Protein AF-A0A348VDE2-F1 (afdb_monomer)

pLDDT: mean 93.68, std 4.44, range [65.94, 97.88]

Sequence (96 aa):
MDFRWDLLVTIFPILWSGFLTTLGLTLSSLLVGLVLGLILALMKISTNWILKGISIAYIELIRGTPALMQIMLVYFGLPALGLNIDRLTAAVVALG

Structure (mmCIF, N/CA/C/O backbone):
data_AF-A0A348VDE2-F1
#
_entry.id   AF-A0A348VDE2-F1
#
loop_
_atom_site.group_PDB
_atom_site.id
_atom_site.type_symbol
_atom_site.label_atom_id
_atom_site.label_alt_id
_atom_site.label_comp_id
_atom_site.label_asym_id
_atom_site.label_entity_id
_atom_site.label_seq_id
_atom_site.pdbx_PDB_ins_code
_atom_site.Cartn_x
_atom_site.Cartn_y
_atom_site.Cartn_z
_atom_site.occupancy
_atom_site.B_iso_or_equiv
_atom_site.auth_seq_id
_atom_site.auth_comp_id
_atom_site.auth_asym_id
_atom_site.auth_atom_id
_atom_site.pdbx_PDB_model_num
ATOM 1 N N . MET A 1 1 ? 29.743 -16.149 -22.262 1.00 65.94 1 MET A N 1
ATOM 2 C CA . MET A 1 1 ? 28.613 -15.201 -22.201 1.00 65.94 1 MET A CA 1
ATOM 3 C C . MET A 1 1 ? 29.181 -13.932 -21.621 1.00 65.94 1 MET A C 1
ATOM 5 O O . MET A 1 1 ? 29.385 -13.875 -20.416 1.00 65.94 1 MET A O 1
ATOM 9 N N . ASP A 1 2 ? 29.543 -12.989 -22.483 1.00 84.38 2 ASP A N 1
ATOM 10 C CA . ASP A 1 2 ? 30.232 -11.772 -22.058 1.00 84.38 2 ASP A CA 1
ATOM 11 C C . ASP A 1 2 ? 29.208 -10.711 -21.657 1.00 84.38 2 ASP A C 1
ATOM 13 O O . ASP A 1 2 ? 28.129 -10.608 -22.248 1.00 84.38 2 ASP A O 1
ATOM 17 N N . PHE A 1 3 ? 29.523 -9.947 -20.615 1.00 85.94 3 PHE A N 1
ATOM 18 C CA . PHE A 1 3 ? 28.631 -8.920 -20.092 1.00 85.94 3 PHE A CA 1
ATOM 19 C C . PHE A 1 3 ? 28.541 -7.733 -21.063 1.00 85.94 3 PHE A C 1
ATOM 21 O O . PHE A 1 3 ? 29.554 -7.155 -21.458 1.00 85.94 3 PHE A O 1
ATOM 28 N N . ARG A 1 4 ? 27.316 -7.362 -21.448 1.00 88.50 4 ARG A N 1
ATOM 29 C CA . ARG A 1 4 ? 27.021 -6.354 -22.477 1.00 88.50 4 ARG A CA 1
ATOM 30 C C . ARG A 1 4 ? 26.738 -4.983 -21.856 1.00 88.50 4 ARG A C 1
ATOM 32 O O . ARG A 1 4 ? 25.592 -4.649 -21.562 1.00 88.50 4 ARG A O 1
ATOM 39 N N . TRP A 1 5 ? 27.784 -4.184 -21.653 1.00 87.44 5 TRP A N 1
ATOM 40 C CA . TRP A 1 5 ? 27.690 -2.837 -21.061 1.00 87.44 5 TRP A CA 1
ATOM 41 C C . TRP A 1 5 ? 26.847 -1.851 -21.884 1.00 87.44 5 TRP A C 1
ATOM 43 O O . TRP A 1 5 ? 26.193 -0.971 -21.330 1.00 87.44 5 TRP A O 1
ATOM 53 N N . ASP A 1 6 ? 26.811 -2.027 -23.200 1.00 89.44 6 ASP A N 1
ATOM 54 C CA . ASP A 1 6 ? 26.003 -1.253 -24.145 1.00 89.44 6 ASP A CA 1
ATOM 55 C C . ASP A 1 6 ? 24.488 -1.397 -23.900 1.00 89.44 6 ASP A C 1
ATOM 57 O O . ASP A 1 6 ? 23.724 -0.435 -24.050 1.00 89.44 6 ASP A O 1
ATOM 61 N N . LEU A 1 7 ? 24.048 -2.573 -23.437 1.00 89.75 7 LEU A N 1
ATOM 62 C CA . LEU A 1 7 ? 22.649 -2.803 -23.083 1.00 89.75 7 LEU A CA 1
ATOM 63 C C . LEU A 1 7 ? 22.237 -1.996 -21.855 1.00 89.75 7 LEU A C 1
ATOM 65 O O . LEU A 1 7 ? 21.123 -1.484 -21.838 1.00 89.75 7 LEU A O 1
ATOM 69 N N . LEU A 1 8 ? 23.120 -1.829 -20.864 1.00 88.69 8 LEU A N 1
ATOM 70 C CA . LEU A 1 8 ? 22.802 -1.080 -19.644 1.00 88.69 8 LEU A CA 1
ATOM 71 C C . LEU A 1 8 ? 22.441 0.373 -19.943 1.00 88.69 8 LEU A C 1
ATOM 73 O O . LEU A 1 8 ? 21.436 0.862 -19.439 1.00 88.69 8 LEU A O 1
ATOM 77 N N . VAL A 1 9 ? 23.226 1.045 -20.788 1.00 91.38 9 VAL A N 1
ATOM 78 C CA . VAL A 1 9 ? 22.957 2.438 -21.180 1.00 91.38 9 VAL A CA 1
ATOM 79 C C . VAL A 1 9 ? 21.631 2.536 -21.934 1.00 91.38 9 VAL A C 1
ATOM 81 O O . VAL A 1 9 ? 20.853 3.460 -21.708 1.00 91.38 9 VAL A O 1
ATOM 84 N N . THR A 1 10 ? 21.339 1.543 -22.775 1.00 93.69 10 THR A N 1
ATOM 85 C CA . THR A 1 10 ? 20.111 1.495 -23.577 1.00 93.69 10 THR A CA 1
ATOM 86 C C . THR A 1 10 ? 18.863 1.261 -22.718 1.00 93.69 10 THR A C 1
ATOM 88 O O . THR A 1 10 ? 17.830 1.885 -22.957 1.00 93.69 10 THR A O 1
ATOM 91 N N . ILE A 1 11 ? 18.938 0.395 -21.700 1.00 95.25 11 ILE A N 1
ATOM 92 C CA . ILE A 1 11 ? 17.802 0.093 -20.809 1.00 95.25 11 ILE A CA 1
ATOM 93 C C . ILE A 1 11 ? 17.708 1.034 -19.602 1.00 95.25 11 ILE A C 1
ATOM 95 O O . ILE A 1 11 ? 16.702 1.030 -18.896 1.00 95.25 11 ILE A O 1
ATOM 99 N N . PHE A 1 12 ? 18.726 1.850 -19.332 1.00 94.44 12 PHE A N 1
ATOM 100 C CA . PHE A 1 12 ? 18.719 2.743 -18.176 1.00 94.44 12 PHE A CA 1
ATOM 101 C C . PHE A 1 12 ? 17.465 3.639 -18.105 1.00 94.44 12 PHE A C 1
ATOM 103 O O . PHE A 1 12 ? 16.865 3.700 -17.032 1.00 94.44 12 PHE A O 1
ATOM 110 N N . PRO A 1 13 ? 16.975 4.255 -19.203 1.00 94.88 13 PRO A N 1
ATOM 111 C CA . PRO A 1 13 ? 15.746 5.048 -19.160 1.00 94.88 13 PRO A CA 1
ATOM 112 C C . PRO A 1 13 ? 14.506 4.244 -18.745 1.00 94.88 13 PRO A C 1
ATOM 114 O O . PRO A 1 13 ? 13.674 4.751 -17.993 1.00 94.88 13 PRO A O 1
ATOM 117 N N . ILE A 1 14 ? 14.381 2.983 -19.185 1.00 95.88 14 ILE A N 1
ATOM 118 C CA . ILE A 1 14 ? 13.237 2.139 -18.806 1.00 95.88 14 ILE A CA 1
ATOM 119 C C . ILE A 1 14 ? 13.332 1.695 -17.342 1.00 95.88 14 ILE A C 1
ATOM 121 O O . ILE A 1 14 ? 12.322 1.692 -16.639 1.00 95.88 14 ILE A O 1
ATOM 125 N N . LEU A 1 15 ? 14.545 1.412 -16.851 1.00 95.62 15 LEU A N 1
ATOM 126 C CA . LEU A 1 15 ? 14.788 1.120 -15.437 1.00 95.62 15 LEU A CA 1
ATOM 127 C C . LEU A 1 15 ? 14.479 2.335 -14.560 1.00 95.62 15 LEU A C 1
ATOM 129 O O . LEU A 1 15 ? 13.834 2.194 -13.525 1.00 95.62 15 LEU A O 1
ATOM 133 N N . TRP A 1 16 ? 14.885 3.529 -14.995 1.00 97.00 16 TRP A N 1
ATOM 134 C CA . TRP A 1 16 ? 14.601 4.776 -14.293 1.00 97.00 16 TRP A CA 1
ATOM 135 C C . TRP A 1 16 ? 13.099 5.065 -14.227 1.00 97.00 16 TRP A C 1
ATOM 137 O O . TRP A 1 16 ? 12.571 5.382 -13.161 1.00 97.00 16 TRP A O 1
ATOM 147 N N . SER A 1 17 ? 12.382 4.881 -15.338 1.00 96.38 17 SER A N 1
ATOM 148 C CA . SER A 1 17 ? 10.922 4.996 -15.348 1.00 96.38 17 SER A CA 1
ATOM 149 C C . SER A 1 17 ? 10.273 3.984 -14.401 1.00 96.38 17 SER A C 1
ATOM 151 O O . SER A 1 17 ? 9.414 4.360 -13.608 1.00 96.38 17 SER A O 1
ATOM 153 N N . GLY A 1 18 ? 10.694 2.715 -14.440 1.00 95.44 18 GLY A N 1
ATOM 154 C CA . GLY A 1 18 ? 10.161 1.673 -13.557 1.00 95.44 18 GLY A CA 1
ATOM 155 C C . GLY A 1 18 ? 10.450 1.939 -12.077 1.00 95.44 18 GLY A C 1
ATOM 156 O O . GLY A 1 18 ? 9.592 1.702 -11.222 1.00 95.44 18 GLY A O 1
ATOM 157 N N . PHE A 1 19 ? 11.623 2.499 -11.774 1.00 96.81 19 PHE A N 1
ATOM 158 C CA . PHE A 1 19 ? 11.981 2.969 -10.439 1.00 96.81 19 PHE A CA 1
ATOM 159 C C . PHE A 1 19 ? 11.014 4.054 -9.954 1.00 96.81 19 PHE A C 1
ATOM 161 O O . PHE A 1 19 ? 10.440 3.913 -8.874 1.00 96.81 19 PHE A O 1
ATOM 168 N N . LEU A 1 20 ? 10.764 5.089 -10.763 1.00 97.12 20 LEU A N 1
ATOM 169 C CA . L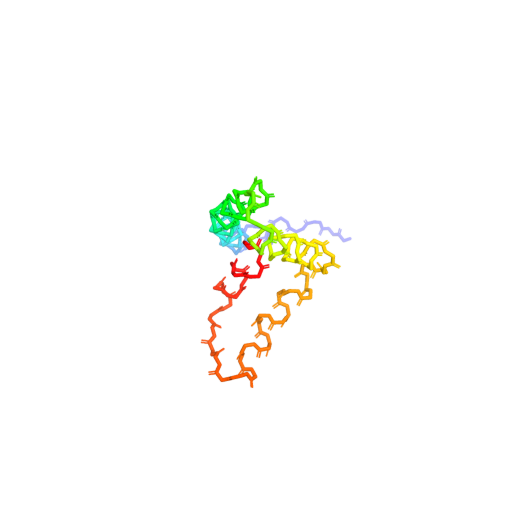EU A 1 20 ? 9.824 6.157 -10.411 1.00 97.12 20 LEU A CA 1
ATOM 170 C C . LEU A 1 20 ? 8.395 5.632 -10.228 1.00 97.12 20 LEU A C 1
ATOM 172 O O . LEU A 1 20 ? 7.715 6.034 -9.284 1.00 97.12 20 LEU A O 1
ATOM 176 N N . THR A 1 21 ? 7.947 4.702 -11.076 1.00 95.00 21 THR A N 1
ATOM 177 C CA . THR A 1 21 ? 6.635 4.056 -10.923 1.00 95.00 21 THR A CA 1
ATOM 178 C C . THR A 1 21 ? 6.542 3.267 -9.619 1.00 95.00 21 THR A C 1
ATOM 180 O O . THR A 1 21 ? 5.558 3.403 -8.898 1.00 95.00 21 THR A O 1
ATOM 183 N N . THR A 1 22 ? 7.567 2.482 -9.281 1.00 95.50 22 THR A N 1
ATOM 184 C CA . THR A 1 22 ? 7.602 1.701 -8.032 1.00 95.50 22 THR A CA 1
ATOM 185 C C . THR A 1 22 ? 7.595 2.616 -6.814 1.00 95.50 22 THR A C 1
ATOM 187 O O . THR A 1 22 ? 6.879 2.357 -5.847 1.00 95.50 22 THR A O 1
ATOM 190 N N . LEU A 1 23 ? 8.361 3.707 -6.873 1.00 96.81 23 LEU A N 1
ATOM 191 C CA . LEU A 1 23 ? 8.428 4.701 -5.811 1.00 96.81 23 LEU A CA 1
ATOM 192 C C . LEU A 1 23 ? 7.062 5.368 -5.608 1.00 96.81 23 LEU A C 1
ATOM 194 O O . LEU A 1 23 ? 6.537 5.350 -4.496 1.00 96.81 23 LEU A O 1
ATOM 198 N N . GLY A 1 24 ? 6.451 5.876 -6.682 1.00 95.62 24 GLY A N 1
ATOM 199 C CA . GLY A 1 24 ? 5.119 6.482 -6.638 1.00 95.62 24 GLY A CA 1
ATOM 200 C C . GLY A 1 24 ? 4.060 5.522 -6.097 1.00 95.62 24 GLY A C 1
ATOM 201 O O . GLY A 1 24 ? 3.305 5.888 -5.196 1.00 95.62 24 GLY A O 1
ATOM 202 N N . LEU A 1 25 ? 4.066 4.273 -6.575 1.00 95.12 25 LEU A N 1
ATOM 203 C CA . LEU A 1 25 ? 3.169 3.228 -6.090 1.00 95.12 25 LEU A CA 1
ATOM 204 C C . LEU A 1 25 ? 3.361 2.994 -4.588 1.00 95.12 25 LEU A C 1
ATOM 206 O O . LEU A 1 25 ? 2.408 3.123 -3.829 1.00 95.12 25 LEU A O 1
ATOM 210 N N . THR A 1 26 ? 4.595 2.746 -4.147 1.00 95.62 26 THR A N 1
ATOM 211 C CA . THR A 1 26 ? 4.913 2.455 -2.740 1.00 95.62 26 THR A CA 1
ATOM 212 C C . THR A 1 26 ? 4.490 3.592 -1.816 1.00 95.62 26 THR A C 1
ATOM 214 O O . THR A 1 26 ? 3.862 3.340 -0.791 1.00 95.62 26 THR A O 1
ATOM 217 N N . LEU A 1 27 ? 4.791 4.843 -2.177 1.00 97.31 27 LEU A N 1
ATOM 218 C CA . LEU A 1 27 ? 4.390 6.010 -1.388 1.00 97.31 27 LEU A CA 1
ATOM 219 C C . LEU A 1 27 ? 2.866 6.135 -1.302 1.00 97.31 27 LEU A C 1
ATOM 221 O O . LEU A 1 27 ? 2.334 6.345 -0.214 1.00 97.31 27 LEU A O 1
ATOM 225 N N . SER A 1 28 ? 2.163 5.982 -2.424 1.00 96.19 28 SER A N 1
ATOM 226 C CA . SER A 1 28 ? 0.701 6.082 -2.439 1.00 96.19 28 SER A CA 1
ATOM 227 C C . SER A 1 28 ? 0.024 4.961 -1.640 1.00 96.19 28 SER A C 1
ATOM 229 O O . SER A 1 28 ? -0.813 5.263 -0.790 1.00 96.19 28 SER A O 1
ATOM 231 N N . SER A 1 29 ? 0.435 3.699 -1.818 1.00 95.88 29 SER A N 1
ATOM 232 C CA . SER A 1 29 ? -0.071 2.566 -1.031 1.00 95.88 29 SER A CA 1
ATOM 233 C C . SER A 1 29 ? 0.226 2.740 0.456 1.00 95.88 29 SER A C 1
ATOM 235 O O . SER A 1 29 ? -0.650 2.525 1.285 1.00 95.88 29 SER A O 1
ATOM 237 N N . LEU A 1 30 ? 1.433 3.189 0.813 1.00 96.69 30 LEU A N 1
ATOM 238 C CA . LEU A 1 30 ? 1.807 3.403 2.210 1.00 96.69 30 LEU A CA 1
ATOM 239 C C . LEU A 1 30 ? 0.958 4.491 2.873 1.00 96.69 30 LEU A C 1
ATOM 241 O O . LEU A 1 30 ? 0.552 4.323 4.020 1.00 96.69 30 LEU A O 1
ATOM 245 N N . LEU A 1 31 ? 0.665 5.588 2.170 1.00 97.56 31 LEU A N 1
ATOM 246 C CA . LEU A 1 31 ? -0.204 6.643 2.696 1.00 97.56 31 LEU A CA 1
ATOM 247 C C . LEU A 1 31 ? -1.631 6.138 2.931 1.00 97.56 31 LEU A C 1
ATOM 249 O O . LEU A 1 31 ? -2.193 6.392 3.997 1.00 97.56 31 LEU A O 1
ATOM 253 N N . VAL A 1 32 ? -2.200 5.402 1.972 1.00 96.06 32 VAL A N 1
ATOM 254 C CA . VAL A 1 32 ? -3.546 4.820 2.105 1.00 96.06 32 VAL A CA 1
ATOM 255 C C . VAL A 1 32 ? -3.584 3.813 3.259 1.00 96.06 32 VAL A C 1
ATOM 257 O O . VAL A 1 32 ? -4.419 3.953 4.157 1.00 96.06 32 VAL A O 1
ATOM 260 N N . GLY A 1 33 ? -2.610 2.903 3.319 1.00 96.19 33 GLY A N 1
ATOM 261 C CA . GLY A 1 33 ? -2.515 1.883 4.364 1.00 96.19 33 GLY A CA 1
ATOM 262 C C . GLY A 1 33 ? -2.258 2.451 5.747 1.00 96.19 33 GLY A C 1
ATOM 263 O O . GLY A 1 33 ? -2.768 1.925 6.735 1.00 96.19 33 GLY A O 1
ATOM 264 N N . LEU A 1 34 ? -1.540 3.568 5.847 1.00 97.56 34 LEU A N 1
ATOM 265 C CA . LEU A 1 34 ? -1.349 4.260 7.116 1.00 97.56 34 LEU A CA 1
ATOM 266 C C . LEU A 1 34 ? -2.659 4.874 7.617 1.00 97.56 34 LEU A C 1
ATOM 268 O O . LEU A 1 34 ? -2.986 4.728 8.795 1.00 97.56 34 LEU A O 1
ATOM 272 N N . VAL A 1 35 ? -3.430 5.521 6.740 1.00 97.81 35 VAL A N 1
ATOM 273 C CA . VAL A 1 35 ? -4.728 6.108 7.106 1.00 97.81 35 VAL A CA 1
ATOM 274 C C . VAL A 1 35 ? -5.729 5.016 7.487 1.00 97.81 35 VAL A C 1
ATOM 276 O O . VAL A 1 35 ? -6.322 5.082 8.567 1.00 97.81 35 VAL A O 1
ATOM 279 N N . LEU A 1 36 ? -5.889 3.986 6.652 1.00 96.62 36 LEU A N 1
ATOM 280 C CA . LEU A 1 36 ? -6.794 2.866 6.931 1.00 96.62 36 LEU A CA 1
ATOM 281 C C . LEU A 1 36 ? -6.358 2.086 8.174 1.00 96.62 36 LEU A C 1
ATOM 283 O O . LEU A 1 36 ? -7.177 1.799 9.049 1.00 96.62 36 LEU A O 1
ATOM 287 N N . GLY A 1 37 ? -5.063 1.801 8.299 1.00 96.75 37 GLY A N 1
ATOM 288 C CA . GLY A 1 37 ? -4.483 1.127 9.455 1.00 96.75 37 GLY A CA 1
ATOM 289 C C . GLY A 1 37 ? -4.704 1.898 10.755 1.00 96.75 37 GLY A C 1
ATOM 290 O O . GLY A 1 37 ? -5.060 1.291 11.765 1.00 96.75 37 GLY A O 1
ATOM 291 N N . LEU A 1 38 ? -4.573 3.229 10.733 1.00 97.69 38 LEU A N 1
ATOM 292 C CA . LEU A 1 38 ? -4.858 4.079 11.889 1.00 97.69 38 LEU A CA 1
ATOM 293 C C . LEU A 1 38 ? -6.336 4.003 12.293 1.00 97.69 38 LEU A C 1
A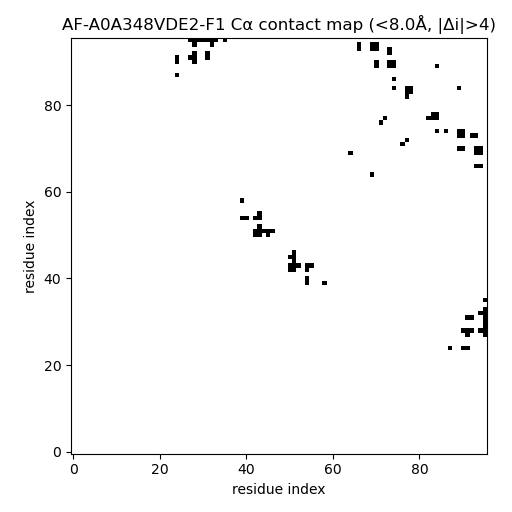TOM 295 O O . LEU A 1 38 ? -6.637 3.799 13.470 1.00 97.69 38 LEU A O 1
ATOM 299 N N . ILE A 1 39 ? -7.258 4.111 11.331 1.00 97.88 39 ILE A N 1
ATOM 300 C CA . ILE A 1 39 ? -8.703 4.003 11.589 1.00 97.88 39 ILE A CA 1
ATOM 301 C C . ILE A 1 39 ? -9.030 2.641 12.218 1.00 97.88 39 ILE A C 1
ATOM 303 O O . ILE A 1 39 ? -9.685 2.574 13.261 1.00 97.88 39 ILE A O 1
ATOM 307 N N . LEU A 1 40 ? -8.525 1.553 11.635 1.00 97.50 40 LEU A N 1
ATOM 308 C CA . LEU A 1 40 ? -8.754 0.194 12.127 1.00 97.50 40 LEU A CA 1
ATOM 309 C C . LEU A 1 40 ? -8.132 -0.039 13.509 1.00 97.50 40 LEU A C 1
ATOM 311 O O . LEU A 1 40 ? -8.739 -0.706 14.353 1.00 97.50 40 LEU A O 1
ATOM 315 N N . ALA A 1 41 ? -6.954 0.530 13.773 1.00 96.94 41 ALA A N 1
ATOM 316 C CA . ALA A 1 41 ? -6.310 0.465 15.081 1.00 96.94 41 ALA A CA 1
ATOM 317 C C . ALA A 1 41 ? -7.153 1.162 16.158 1.00 96.94 41 ALA A C 1
ATOM 319 O O . ALA A 1 41 ? -7.373 0.588 17.228 1.00 96.94 41 ALA A O 1
ATOM 320 N N . LEU A 1 42 ? -7.693 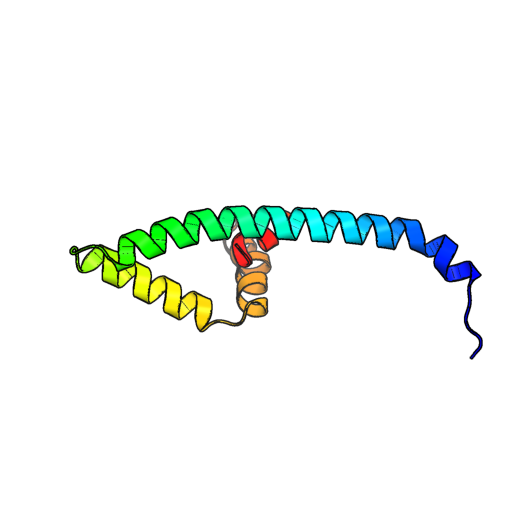2.348 15.861 1.00 97.69 42 LEU A N 1
ATOM 321 C CA . LEU A 1 42 ? -8.602 3.059 16.764 1.00 97.69 42 LEU A CA 1
ATOM 322 C C . LEU A 1 42 ? -9.895 2.264 17.000 1.00 97.69 42 LEU A C 1
ATOM 324 O O . LEU A 1 42 ? -10.320 2.103 18.146 1.00 97.69 42 LEU A O 1
ATOM 328 N N . MET A 1 43 ? -10.482 1.688 15.945 1.00 97.69 43 MET A N 1
ATOM 329 C CA . MET A 1 43 ? -11.663 0.821 16.062 1.00 97.69 43 MET A CA 1
ATOM 330 C C . MET A 1 43 ? -11.395 -0.408 16.939 1.00 97.69 43 MET A C 1
ATOM 332 O O . MET A 1 43 ? -12.252 -0.800 17.727 1.00 97.69 43 MET A O 1
ATOM 336 N N . LYS A 1 44 ? -10.199 -1.004 16.847 1.00 96.06 44 LYS A N 1
ATOM 337 C CA . LYS A 1 44 ? -9.807 -2.189 17.628 1.00 96.06 44 LYS A CA 1
ATOM 338 C C . LYS A 1 44 ? -9.718 -1.928 19.137 1.00 96.06 44 LYS A C 1
ATOM 340 O O . LYS A 1 44 ? -9.988 -2.840 19.921 1.00 96.06 44 LYS A O 1
ATOM 345 N N . ILE A 1 45 ? -9.326 -0.720 19.546 1.00 96.81 45 ILE A N 1
ATOM 346 C CA . ILE A 1 45 ? -9.198 -0.332 20.965 1.00 96.81 45 ILE A CA 1
ATOM 347 C C . ILE A 1 45 ? -10.533 0.202 21.522 1.00 96.81 45 ILE A C 1
ATOM 349 O O . ILE A 1 45 ? -10.694 0.338 22.733 1.00 96.81 45 ILE A O 1
ATOM 353 N N . SER A 1 46 ? -11.522 0.454 20.658 1.00 96.38 46 SER A N 1
ATOM 354 C CA . SER A 1 46 ? -12.855 0.889 21.072 1.00 96.38 46 SER A CA 1
ATOM 355 C C . SER A 1 46 ? -13.507 -0.087 22.060 1.00 96.38 46 SER A C 1
ATOM 357 O O . SER A 1 46 ? -13.377 -1.309 21.954 1.00 96.38 46 SER A O 1
ATOM 359 N N . THR A 1 47 ? -14.272 0.462 23.004 1.00 96.50 47 THR A N 1
ATOM 360 C CA . THR A 1 47 ? -15.141 -0.307 23.907 1.00 96.50 47 THR A CA 1
ATOM 361 C C . THR A 1 47 ? -16.366 -0.876 23.189 1.00 96.50 47 THR A C 1
ATOM 363 O O . THR A 1 47 ? -16.973 -1.828 23.676 1.00 96.50 47 THR A O 1
ATOM 366 N N . ASN A 1 48 ? -16.728 -0.333 22.020 1.00 97.38 48 ASN A N 1
ATOM 367 C CA . ASN A 1 48 ? -17.820 -0.857 21.210 1.00 97.38 48 ASN A CA 1
ATOM 368 C C . ASN A 1 48 ? -17.404 -2.182 20.552 1.00 97.38 48 ASN A C 1
ATOM 370 O O . ASN A 1 48 ? -16.557 -2.217 19.655 1.00 97.38 48 ASN A O 1
ATOM 374 N N . TRP A 1 49 ? -18.048 -3.269 20.976 1.00 95.88 49 TRP A N 1
ATOM 375 C CA . TRP A 1 49 ? -17.762 -4.624 20.507 1.00 95.88 49 TRP A CA 1
ATOM 376 C C . TRP A 1 49 ? -17.971 -4.805 18.996 1.00 95.88 49 TRP A C 1
ATOM 378 O O . TRP A 1 49 ? -17.268 -5.613 18.394 1.00 95.88 49 TRP A O 1
ATOM 388 N N . ILE A 1 50 ? -18.864 -4.028 18.369 1.00 97.31 50 ILE A N 1
ATOM 389 C CA . ILE A 1 50 ? -19.107 -4.077 16.920 1.00 97.31 50 ILE A CA 1
ATOM 390 C C . ILE A 1 50 ? -17.903 -3.509 16.165 1.00 97.31 50 ILE A C 1
ATOM 392 O O . ILE A 1 50 ? -17.366 -4.167 15.278 1.00 97.31 50 ILE A O 1
ATOM 396 N N . LEU A 1 51 ? -17.436 -2.311 16.539 1.00 97.31 51 LEU A N 1
ATOM 397 C CA . LEU A 1 51 ? -16.282 -1.669 15.891 1.00 97.31 51 LEU A CA 1
ATOM 398 C C . LEU A 1 51 ? -15.018 -2.515 16.051 1.00 97.31 51 LEU A C 1
ATOM 400 O O . LEU A 1 51 ? -14.270 -2.709 15.092 1.00 97.31 51 LEU A O 1
ATOM 404 N N . LYS A 1 52 ? -14.824 -3.064 17.252 1.00 97.69 52 LYS A N 1
ATOM 405 C CA . LYS A 1 52 ? -13.725 -3.977 17.548 1.00 97.69 52 LYS A CA 1
ATOM 406 C C . LYS A 1 52 ? -13.820 -5.271 16.736 1.00 97.69 52 LYS A C 1
ATOM 408 O O . LYS A 1 52 ? -12.811 -5.724 16.210 1.00 97.69 52 LYS A O 1
ATOM 413 N N . GLY A 1 53 ? -15.013 -5.853 16.612 1.00 97.50 53 GLY A N 1
ATOM 414 C CA . GLY A 1 53 ? -15.237 -7.060 15.815 1.00 97.50 53 GLY A CA 1
ATOM 415 C C . GLY A 1 53 ? -14.938 -6.845 14.331 1.00 97.50 53 GLY A C 1
ATOM 416 O O . GLY A 1 53 ? -14.204 -7.634 13.739 1.00 97.50 53 GLY A O 1
ATOM 417 N N . ILE A 1 54 ? -15.432 -5.744 13.751 1.00 97.69 54 ILE A N 1
ATOM 418 C CA . ILE A 1 54 ? -15.185 -5.388 12.344 1.00 97.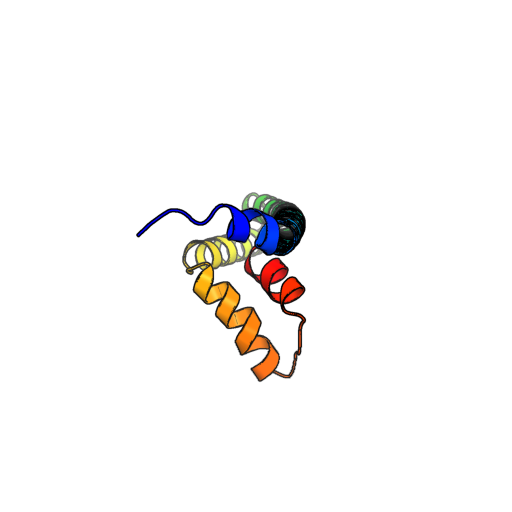69 54 ILE A CA 1
ATOM 419 C C . ILE A 1 54 ? -13.687 -5.206 12.084 1.00 97.69 54 ILE A C 1
ATOM 421 O O . ILE A 1 54 ? -13.170 -5.744 11.105 1.00 97.69 54 ILE A O 1
ATOM 425 N N . SER A 1 55 ? -12.974 -4.481 12.953 1.00 97.75 55 SER A N 1
ATOM 426 C CA . SER A 1 55 ? -11.543 -4.244 12.744 1.00 97.75 55 SER A CA 1
ATOM 427 C C . SER A 1 55 ? -10.718 -5.522 12.873 1.00 97.75 55 SER A C 1
ATOM 429 O O . SER A 1 55 ? -9.815 -5.737 12.068 1.00 97.75 55 SER A O 1
ATOM 431 N N . ILE A 1 56 ? -11.042 -6.395 13.832 1.00 97.19 56 ILE A N 1
ATOM 432 C CA . ILE A 1 56 ? -10.382 -7.698 13.981 1.00 97.19 56 ILE A CA 1
ATOM 433 C C . ILE A 1 56 ? -10.609 -8.550 12.731 1.00 97.19 56 ILE A C 1
ATOM 435 O O . ILE A 1 56 ? -9.632 -9.007 12.143 1.00 97.19 56 ILE A O 1
ATOM 439 N N . ALA A 1 57 ? -11.859 -8.691 12.280 1.00 97.44 57 ALA A N 1
ATOM 440 C CA . ALA A 1 57 ? -12.191 -9.486 11.099 1.00 97.44 57 ALA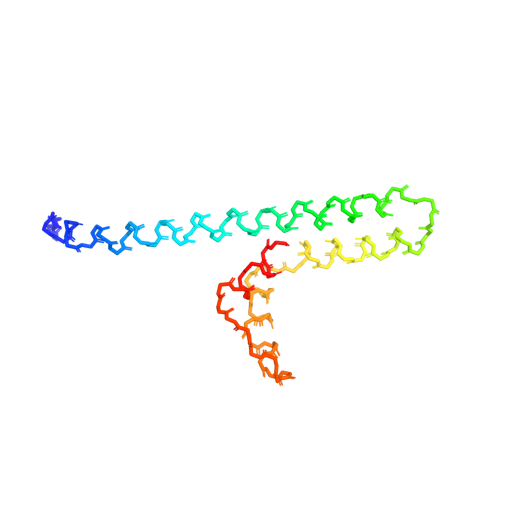 A CA 1
ATOM 441 C C . ALA A 1 57 ? -11.469 -8.981 9.840 1.00 97.44 57 ALA A C 1
ATOM 443 O O . ALA A 1 57 ? -10.884 -9.775 9.104 1.00 97.44 57 ALA A O 1
ATOM 444 N N . TYR A 1 58 ? -11.451 -7.662 9.616 1.00 96.31 58 TYR A N 1
ATOM 445 C CA . TYR A 1 58 ? -10.721 -7.068 8.497 1.00 96.31 58 TYR A CA 1
ATOM 446 C C . TYR A 1 58 ? -9.215 -7.353 8.587 1.00 96.31 58 TYR A C 1
ATOM 448 O O . TYR A 1 58 ? -8.618 -7.839 7.628 1.00 96.31 58 TYR A O 1
ATOM 456 N N . ILE A 1 59 ? -8.594 -7.085 9.743 1.00 95.75 59 ILE A N 1
ATOM 457 C CA . ILE A 1 59 ? -7.149 -7.272 9.939 1.00 95.75 59 ILE A CA 1
ATOM 458 C C . ILE A 1 59 ? -6.760 -8.740 9.740 1.00 95.75 59 ILE A C 1
ATOM 460 O O . ILE A 1 59 ? -5.744 -9.016 9.105 1.00 95.75 59 ILE A O 1
ATOM 464 N N . GLU A 1 60 ? -7.537 -9.678 10.277 1.00 96.00 60 GLU A N 1
ATOM 465 C CA . GLU A 1 60 ? -7.272 -11.112 10.138 1.00 96.00 60 GLU A CA 1
ATOM 466 C C . GLU A 1 60 ? -7.433 -11.587 8.694 1.00 96.00 60 GLU A C 1
ATOM 468 O O . GLU A 1 60 ? -6.578 -12.322 8.205 1.00 96.00 60 GLU A O 1
ATOM 473 N N . LEU A 1 61 ? -8.461 -11.120 7.981 1.00 95.56 61 LEU A N 1
ATOM 474 C CA . LEU A 1 61 ? -8.680 -11.480 6.581 1.00 95.56 61 LEU A CA 1
ATOM 475 C C . LEU A 1 61 ? -7.564 -10.943 5.681 1.00 95.56 61 LEU A C 1
ATOM 477 O O . LEU A 1 61 ? -7.006 -11.691 4.879 1.00 95.56 61 LEU A O 1
ATOM 481 N N . ILE A 1 62 ? -7.191 -9.671 5.834 1.00 94.50 62 ILE A N 1
ATOM 482 C CA . ILE A 1 62 ? -6.148 -9.044 5.012 1.00 94.50 62 ILE A CA 1
ATOM 483 C C . ILE A 1 62 ? -4.767 -9.625 5.331 1.00 94.50 62 ILE A C 1
ATOM 485 O O . ILE A 1 62 ? -4.003 -9.919 4.418 1.00 94.50 62 ILE A O 1
ATOM 489 N N . ARG A 1 63 ? -4.439 -9.864 6.608 1.00 93.56 63 ARG A N 1
ATOM 490 C CA . ARG A 1 63 ? -3.148 -10.472 6.986 1.00 93.56 63 ARG A CA 1
ATOM 491 C C . ARG A 1 63 ? -3.088 -11.977 6.721 1.00 93.56 63 ARG A C 1
ATOM 493 O O . ARG A 1 63 ? -1.992 -12.522 6.627 1.00 93.56 63 ARG A O 1
ATOM 500 N N . GLY A 1 64 ? -4.240 -12.637 6.637 1.00 95.31 64 GLY A N 1
ATOM 501 C CA . GLY A 1 64 ? -4.369 -14.059 6.326 1.00 95.31 64 GLY A CA 1
ATOM 502 C C . GLY A 1 64 ? -4.441 -14.366 4.828 1.00 95.31 64 GLY A C 1
ATOM 503 O O . GLY A 1 64 ? -4.329 -15.531 4.451 1.00 95.31 64 GLY A O 1
ATOM 504 N N . THR A 1 65 ? -4.610 -13.355 3.969 1.00 95.88 65 THR A N 1
ATOM 505 C CA . THR A 1 65 ? -4.682 -13.526 2.511 1.00 95.88 65 THR A CA 1
ATOM 506 C C . THR A 1 65 ? -3.370 -13.111 1.835 1.00 95.88 65 THR A C 1
ATOM 508 O O . THR A 1 65 ? -2.789 -12.086 2.187 1.00 95.88 65 THR A O 1
ATOM 511 N N . PRO A 1 66 ? -2.863 -13.882 0.851 1.00 95.88 66 PRO A N 1
ATOM 512 C CA . PRO A 1 66 ? -1.667 -13.489 0.111 1.00 95.88 66 PRO A CA 1
ATOM 513 C C . PRO A 1 66 ? -1.871 -12.162 -0.631 1.00 95.88 66 PRO A C 1
ATOM 515 O O . PRO A 1 66 ? -2.866 -11.999 -1.335 1.00 95.88 66 PRO A O 1
ATOM 518 N N . ALA A 1 67 ? -0.890 -11.257 -0.575 1.00 92.25 67 ALA A N 1
ATOM 519 C CA . ALA A 1 67 ? -0.958 -9.965 -1.273 1.00 92.25 67 ALA A CA 1
ATOM 520 C C . ALA A 1 67 ? -1.183 -10.123 -2.789 1.00 92.25 67 ALA A C 1
ATOM 522 O O . ALA A 1 67 ? -1.944 -9.378 -3.399 1.00 92.25 67 ALA A O 1
ATOM 523 N N . LEU A 1 68 ? -0.582 -11.152 -3.401 1.00 93.62 68 LEU A N 1
ATOM 524 C CA . LEU A 1 68 ? -0.819 -11.466 -4.812 1.00 93.62 68 LEU A CA 1
ATOM 525 C C . LEU A 1 68 ? -2.299 -11.771 -5.085 1.00 93.62 68 LEU A C 1
ATOM 527 O O . LEU A 1 68 ? -2.839 -11.323 -6.090 1.00 93.62 68 LEU A O 1
ATOM 531 N N . MET A 1 69 ? -2.965 -12.493 -4.180 1.00 94.56 69 MET A N 1
ATOM 532 C CA . MET A 1 69 ? -4.387 -12.816 -4.306 1.00 94.56 69 MET A CA 1
ATOM 533 C C . MET A 1 69 ? -5.253 -11.560 -4.166 1.00 94.56 69 MET A C 1
ATOM 535 O O . MET A 1 69 ? -6.169 -11.381 -4.963 1.00 94.56 69 MET A O 1
ATOM 539 N N . GLN A 1 70 ? -4.915 -10.651 -3.247 1.00 94.62 70 GLN A N 1
ATOM 540 C CA . GLN A 1 70 ? -5.589 -9.352 -3.117 1.00 94.62 70 GLN A CA 1
ATOM 541 C C . GLN A 1 70 ? -5.473 -8.529 -4.404 1.00 94.62 70 GLN A C 1
ATOM 543 O O . GLN A 1 70 ? -6.486 -8.067 -4.930 1.00 94.62 70 GLN A O 1
ATOM 548 N N . ILE A 1 71 ? -4.265 -8.422 -4.971 1.00 93.19 71 ILE A N 1
ATOM 549 C CA . ILE A 1 71 ? -4.050 -7.734 -6.252 1.00 93.19 71 ILE A CA 1
ATOM 550 C C . ILE A 1 71 ? -4.876 -8.392 -7.358 1.00 93.19 71 ILE A C 1
ATOM 552 O O . ILE A 1 71 ? -5.533 -7.688 -8.119 1.00 93.19 71 ILE A O 1
ATOM 556 N N . MET A 1 72 ? -4.886 -9.726 -7.450 1.00 92.12 72 MET A N 1
ATOM 557 C CA . MET A 1 72 ? -5.672 -10.427 -8.470 1.00 92.12 72 MET A CA 1
ATOM 558 C C . MET A 1 72 ? -7.179 -10.209 -8.301 1.00 92.12 72 MET A C 1
ATOM 560 O O . MET A 1 72 ? -7.865 -9.979 -9.294 1.00 92.12 72 MET A O 1
ATOM 564 N N . LEU A 1 73 ? -7.705 -10.238 -7.074 1.00 93.06 73 LEU A N 1
ATOM 565 C CA . LEU A 1 73 ? -9.120 -9.961 -6.812 1.00 93.06 73 LEU A CA 1
ATOM 566 C C . LEU A 1 73 ? -9.508 -8.541 -7.219 1.00 93.06 73 LEU A C 1
ATOM 568 O O . LEU A 1 73 ? -10.546 -8.348 -7.844 1.00 93.06 73 LEU A O 1
ATOM 572 N N . VAL A 1 74 ? -8.682 -7.550 -6.897 1.00 93.25 74 VAL A N 1
ATOM 573 C CA . VAL A 1 74 ? -8.958 -6.156 -7.255 1.00 93.25 74 VAL A CA 1
ATOM 574 C C . VAL A 1 74 ? -8.813 -5.962 -8.768 1.00 93.25 74 VAL A C 1
ATOM 576 O O . VAL A 1 74 ? -9.697 -5.404 -9.407 1.00 93.25 74 VAL A O 1
ATOM 579 N N . TYR A 1 75 ? -7.744 -6.479 -9.371 1.00 90.81 75 TYR A N 1
ATOM 580 C CA . TYR A 1 75 ? -7.451 -6.277 -10.790 1.00 90.81 75 TYR A CA 1
ATOM 581 C C . TYR A 1 75 ? -8.391 -7.045 -11.731 1.00 90.81 75 TYR A C 1
ATOM 583 O O . TYR A 1 75 ? -8.749 -6.525 -12.782 1.00 90.81 75 TYR A O 1
ATOM 591 N N . PHE A 1 76 ? -8.797 -8.270 -11.383 1.00 90.69 76 PHE A N 1
ATOM 592 C CA . PHE A 1 76 ? -9.667 -9.098 -12.230 1.00 90.69 76 PHE A CA 1
ATOM 593 C C . PHE A 1 76 ? -11.116 -9.158 -11.734 1.00 90.69 76 PHE A C 1
ATOM 595 O O . PHE A 1 76 ? -12.038 -9.227 -12.545 1.00 90.69 76 PHE A O 1
ATOM 602 N N . GLY A 1 77 ? -11.337 -9.120 -10.419 1.00 92.06 77 GLY A N 1
ATOM 603 C CA . GLY A 1 77 ? -12.668 -9.247 -9.823 1.00 92.06 77 GLY A CA 1
ATOM 604 C C . GLY A 1 77 ? -13.520 -7.986 -9.955 1.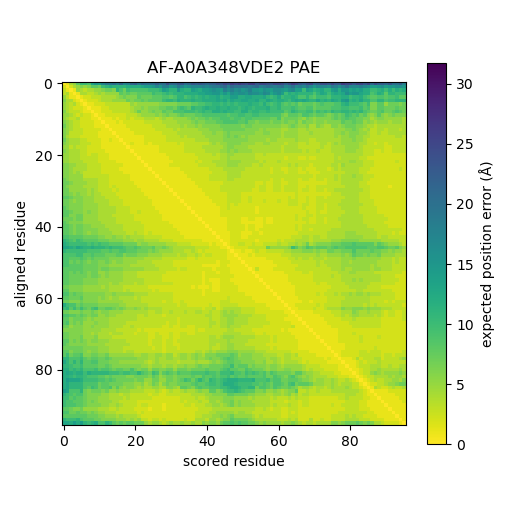00 92.06 77 GLY A C 1
ATOM 605 O O . GLY A 1 77 ? -14.692 -8.095 -10.304 1.00 92.06 77 GLY A O 1
ATOM 606 N N . LEU A 1 78 ? -12.956 -6.788 -9.749 1.00 90.19 78 LEU A N 1
ATOM 607 C CA . LEU A 1 78 ? -13.715 -5.536 -9.908 1.00 90.19 78 LEU A CA 1
ATOM 608 C C . LEU A 1 78 ? -14.204 -5.321 -11.351 1.00 90.19 78 LEU A C 1
ATOM 610 O O . LEU A 1 78 ? -15.398 -5.052 -11.517 1.00 90.19 78 LEU A O 1
ATOM 614 N N . PRO A 1 79 ? -13.381 -5.530 -12.401 1.00 89.62 79 PRO A N 1
ATOM 615 C CA . PRO A 1 79 ? -13.873 -5.470 -13.777 1.00 89.62 79 PRO A CA 1
ATOM 616 C C . PRO A 1 79 ? -14.968 -6.496 -14.081 1.00 89.62 79 PRO A C 1
ATOM 618 O O . PRO A 1 79 ? -15.909 -6.178 -14.806 1.00 89.62 79 PRO A O 1
ATOM 621 N N . ALA A 1 80 ? -14.911 -7.695 -13.488 1.00 89.25 80 ALA A N 1
ATOM 622 C CA . ALA A 1 80 ? -15.970 -8.699 -13.631 1.00 89.25 80 ALA A CA 1
ATOM 623 C C . ALA A 1 80 ? -17.314 -8.251 -13.020 1.00 89.25 80 ALA A C 1
ATOM 625 O O . ALA A 1 80 ? -18.368 -8.721 -13.440 1.00 89.25 80 ALA A O 1
ATOM 626 N N . LEU A 1 81 ? -17.284 -7.308 -12.072 1.00 91.19 81 LEU A N 1
ATOM 627 C CA . LEU A 1 81 ? -18.460 -6.648 -11.496 1.00 91.19 81 LEU A CA 1
ATOM 628 C C . LEU A 1 81 ? -18.874 -5.374 -12.262 1.00 91.19 81 LEU A C 1
ATOM 630 O O . LEU A 1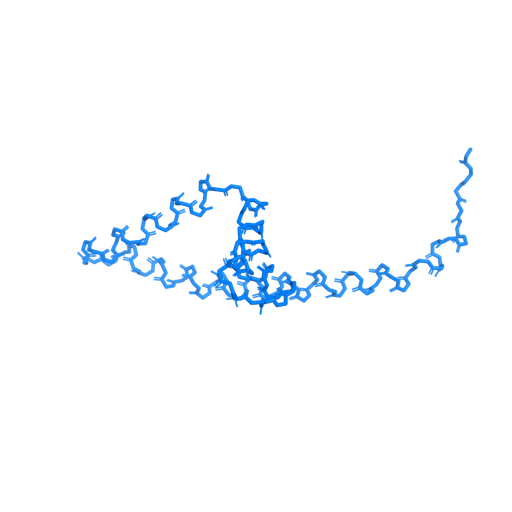 81 ? -19.782 -4.667 -11.830 1.00 91.19 81 LEU A O 1
ATOM 634 N N . GLY A 1 82 ? -18.220 -5.061 -13.386 1.00 90.94 82 GLY A N 1
ATOM 635 C CA . GLY A 1 82 ? -18.474 -3.866 -14.199 1.00 90.94 82 GLY A CA 1
ATOM 636 C C . GLY A 1 82 ? -17.710 -2.613 -13.756 1.00 90.94 82 GLY A C 1
ATOM 637 O O . GLY A 1 82 ? -17.906 -1.544 -14.335 1.00 90.94 82 GLY A O 1
ATOM 638 N N . LEU A 1 83 ? -16.824 -2.722 -12.759 1.00 90.19 83 LEU A N 1
ATOM 639 C CA . LEU A 1 83 ? -16.003 -1.617 -12.262 1.00 90.19 83 LEU A CA 1
ATOM 640 C C . LEU A 1 83 ? -14.604 -1.674 -12.882 1.00 90.19 83 LEU A C 1
ATOM 642 O O . LEU A 1 83 ? -13.719 -2.386 -12.412 1.00 90.19 83 LEU A O 1
ATOM 646 N N . ASN A 1 84 ? -14.399 -0.896 -13.942 1.00 87.50 84 ASN A N 1
ATOM 647 C CA . ASN A 1 84 ? -13.091 -0.768 -14.579 1.00 87.50 84 ASN A CA 1
ATOM 648 C C . ASN A 1 84 ? -12.245 0.269 -13.838 1.00 87.50 84 ASN A C 1
ATOM 650 O O . ASN A 1 84 ? -12.537 1.463 -13.876 1.00 87.50 84 ASN A O 1
ATOM 654 N N . ILE A 1 85 ? -11.187 -0.198 -13.184 1.00 88.19 85 ILE A N 1
ATOM 655 C CA . ILE A 1 85 ? -10.204 0.638 -12.493 1.00 88.19 85 ILE A CA 1
ATOM 656 C C . ILE A 1 85 ? -8.844 0.526 -13.177 1.00 88.19 85 ILE A C 1
ATOM 658 O O . ILE A 1 85 ? -8.486 -0.526 -13.709 1.00 88.19 85 ILE A O 1
ATOM 662 N N . ASP A 1 86 ? -8.090 1.624 -13.174 1.00 89.62 86 ASP A N 1
ATOM 663 C CA . ASP A 1 86 ? -6.734 1.636 -13.717 1.00 89.62 86 ASP A CA 1
ATOM 664 C C . ASP A 1 86 ? -5.798 0.712 -12.918 1.00 89.62 86 ASP A C 1
ATOM 666 O O . ASP A 1 86 ? -5.996 0.470 -11.723 1.00 89.62 86 ASP A O 1
ATOM 670 N N . ARG A 1 87 ? -4.746 0.212 -13.578 1.00 86.00 87 ARG A N 1
ATOM 671 C CA . ARG A 1 87 ? -3.793 -0.740 -12.992 1.00 86.00 87 ARG A CA 1
ATOM 672 C C . ARG A 1 87 ? -3.102 -0.183 -11.751 1.00 86.00 87 ARG A C 1
ATOM 674 O O . ARG A 1 87 ? -2.911 -0.922 -10.787 1.00 86.00 87 ARG A O 1
ATOM 681 N N . LEU A 1 88 ? -2.721 1.097 -11.774 1.00 88.38 88 LEU A N 1
ATOM 682 C CA . LEU A 1 88 ? -2.049 1.719 -10.636 1.00 88.38 88 LEU A CA 1
ATOM 683 C C . LEU A 1 88 ? -3.022 1.870 -9.469 1.00 88.38 88 LEU A C 1
ATOM 685 O O . LEU A 1 88 ? -2.680 1.507 -8.350 1.00 88.38 88 LEU A O 1
ATOM 689 N N . THR A 1 89 ? -4.255 2.309 -9.727 1.00 89.94 89 THR A N 1
ATOM 690 C CA . THR A 1 89 ? -5.291 2.407 -8.690 1.00 89.94 89 THR A CA 1
ATOM 691 C C . THR A 1 89 ? -5.608 1.045 -8.076 1.00 89.94 89 THR A C 1
ATOM 693 O O . THR A 1 89 ? -5.684 0.934 -6.855 1.00 89.94 89 THR A O 1
ATOM 696 N N . ALA A 1 90 ? -5.726 -0.001 -8.897 1.00 91.12 90 ALA A N 1
ATOM 697 C CA . ALA A 1 90 ? -5.927 -1.367 -8.423 1.00 91.12 90 ALA A CA 1
ATOM 698 C C . ALA A 1 90 ? -4.792 -1.821 -7.492 1.00 91.12 90 ALA A C 1
ATOM 700 O O . ALA A 1 90 ? -5.049 -2.368 -6.422 1.00 91.12 90 ALA A O 1
ATOM 701 N N . ALA A 1 91 ? -3.540 -1.550 -7.864 1.00 89.94 91 ALA A N 1
ATOM 702 C CA . ALA A 1 91 ? -2.388 -1.891 -7.038 1.00 89.94 91 ALA A CA 1
ATOM 703 C C . ALA A 1 91 ? -2.351 -1.094 -5.722 1.00 89.94 91 ALA A C 1
ATOM 705 O O . ALA A 1 91 ? -2.039 -1.666 -4.681 1.00 89.94 91 ALA A O 1
ATOM 706 N N . VAL A 1 92 ? -2.717 0.192 -5.737 1.00 93.50 92 VAL A N 1
ATOM 707 C CA . VAL A 1 92 ? -2.796 1.012 -4.515 1.00 93.50 92 VAL A CA 1
ATOM 708 C C . VAL A 1 92 ? -3.870 0.498 -3.566 1.00 93.50 92 VAL A C 1
ATOM 710 O O . VAL A 1 92 ? -3.593 0.327 -2.386 1.00 93.50 92 VAL A O 1
ATOM 713 N N . VAL A 1 93 ? -5.066 0.200 -4.073 1.00 92.12 93 VAL A N 1
ATOM 714 C CA . VAL A 1 93 ? -6.184 -0.307 -3.260 1.00 92.12 93 VAL A CA 1
ATOM 715 C C . VAL A 1 93 ? -5.894 -1.698 -2.701 1.00 92.12 93 VAL A C 1
ATOM 717 O O . VAL A 1 93 ? -6.277 -1.996 -1.576 1.00 92.12 93 VAL A O 1
ATOM 720 N N . ALA A 1 94 ? -5.228 -2.555 -3.475 1.00 91.19 94 ALA A N 1
ATOM 721 C CA . ALA A 1 94 ? -4.906 -3.906 -3.034 1.00 91.19 94 ALA A CA 1
ATOM 722 C C . ALA A 1 94 ? -3.770 -3.958 -2.001 1.00 91.19 94 ALA A C 1
ATOM 724 O O . ALA A 1 94 ? -3.733 -4.893 -1.209 1.00 91.19 94 ALA A O 1
ATOM 725 N N . LEU A 1 95 ? -2.822 -3.014 -2.050 1.00 91.31 95 LEU A N 1
ATOM 726 C CA . LEU A 1 95 ? -1.610 -3.031 -1.218 1.00 91.31 95 LEU A CA 1
ATOM 727 C C . LEU A 1 95 ? -1.626 -2.043 -0.047 1.00 91.31 95 LEU A C 1
ATOM 729 O O . LEU A 1 95 ? -0.783 -2.171 0.844 1.00 91.31 95 LEU A O 1
ATOM 733 N N . GLY A 1 96 ? -2.478 -1.021 -0.107 1.00 87.12 96 GLY A N 1
ATOM 734 C CA . GLY A 1 96 ? -2.635 -0.021 0.946 1.00 87.12 96 GLY A CA 1
ATOM 735 C C . GLY A 1 96 ? -3.701 -0.388 1.960 1.00 87.12 96 GLY A C 1
ATOM 736 O O . GLY A 1 96 ? -3.897 -1.581 2.269 1.00 87.12 96 GLY A O 1
#

Nearest PDB structures (foldseek):
  4ymw-assembly1_C  TM=9.457E-01  e=1.858E-04  Caldanaerobacter subterraneus subsp. tengconge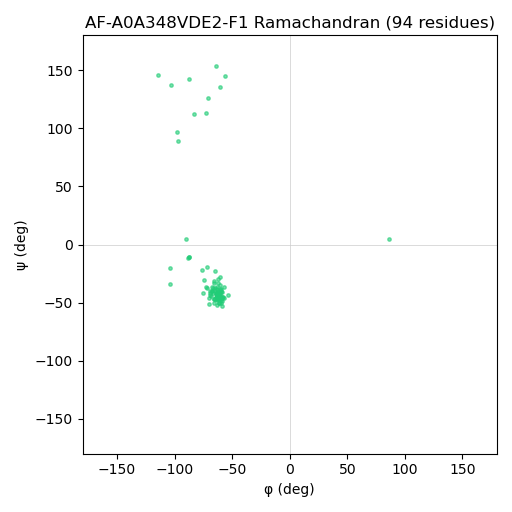nsis MB4

Secondary structure (DSSP, 8-state):
----HHHHHHHHHHHHHHHHHHHHHHHHHHHHHHHHHHHHHHHHH-S-HHHHHHHHHHHHHHHHS-HHHHHHIIIIIHHHTT----HHHHHHHHH-

Radius of gyration: 18.93 Å; Cα contacts (8 Å, |Δi|>4): 59; chains: 1; bounding box: 49×22×48 Å

Foldseek 3Di:
DDD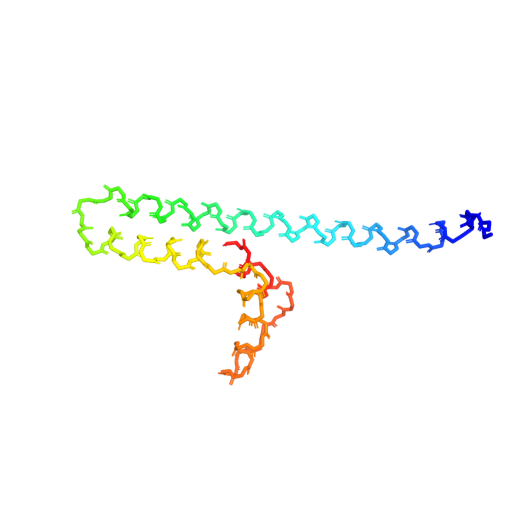DPVVCVVCVVVVVVVVVLVVVLVVLLVVVCVVVVVCLVVLCPDPPPVSVVVSVVVVCVLVVDDLVVLLCCQCPVCVVVVHDDDSSVSSSVSRD

Solvent-accessible surface area (backbone atoms only — not comparable to full-atom values): 5223 Å² total; per-residue (Å²): 136,82,86,62,69,71,54,53,68,69,44,42,64,59,52,51,51,50,49,52,52,52,50,54,47,51,54,52,12,50,53,48,28,49,54,53,47,49,54,38,52,54,28,48,71,42,87,50,65,66,49,21,48,52,28,48,52,50,51,52,52,59,74,71,43,58,63,69,56,40,34,46,45,45,61,54,46,35,45,75,74,72,47,84,71,56,72,67,58,27,47,30,67,40,67,48

Mean predicted aligned error: 4.41 Å